Protein AF-A0A382HD64-F1 (afdb_monomer_lite)

Sequence (95 aa):
SDLPMINFKDIKNLLKYAKSNQLLIVSDSLEFGTNCLIYDSNCHFNLCFGLNSYQLFINEFQNQGIKFTKHNCKAIEQDLDSEEDYFKLISYLKN

Organism: NCBI:txid408172

pLDDT: mean 86.82, std 7.27, range [57.31, 96.81]

Radius of gyration: 14.16 Å; chains: 1; bounding box: 35×29×30 Å

InterPro domains:
  IPR002835 Phosphoenolpyruvate guanylyltransferase CofC [PF01983] (1-90)
  IPR029044 Nucleotide-diphospho-sugar transferases [G3DSA:3.90.550.10] (1-74)
  IPR029044 Nucleotide-diphospho-sugar transferases [SSF53448] (1-93)

Structure (mmCIF, N/CA/C/O backbone):
data_AF-A0A382HD64-F1
#
_entry.id   AF-A0A382HD64-F1
#
loop_
_atom_site.group_PDB
_atom_site.id
_atom_site.type_symbol
_atom_site.label_atom_id
_atom_site.label_alt_id
_atom_site.label_comp_id
_atom_site.label_asym_id
_atom_site.label_entity_id
_atom_site.label_seq_id
_atom_site.pdbx_PDB_ins_code
_atom_site.Cartn_x
_atom_site.Cartn_y
_atom_site.Cartn_z
_atom_site.occupancy
_atom_site.B_iso_or_equiv
_atom_site.auth_seq_id
_atom_site.auth_comp_id
_atom_site.auth_asym_id
_atom_site.auth_atom_id
_atom_site.pdbx_PDB_model_num
ATOM 1 N N . SER A 1 1 ? -2.290 -2.917 -15.071 1.00 64.69 1 SER A N 1
ATOM 2 C CA . SER A 1 1 ? -1.798 -3.042 -13.692 1.00 64.69 1 SER A CA 1
ATOM 3 C C . SER A 1 1 ? -0.357 -3.397 -13.838 1.00 64.69 1 SER A C 1
ATOM 5 O O . SER A 1 1 ? -0.044 -4.335 -14.568 1.00 64.69 1 SER A O 1
ATOM 7 N N . ASP A 1 2 ? 0.474 -2.597 -13.195 1.00 78.06 2 ASP A N 1
ATOM 8 C CA . ASP A 1 2 ? 1.858 -2.401 -13.610 1.00 78.06 2 ASP A CA 1
ATOM 9 C C . ASP A 1 2 ? 2.804 -3.088 -12.616 1.00 78.06 2 ASP A C 1
ATOM 11 O O . ASP A 1 2 ? 3.963 -2.732 -12.485 1.00 78.06 2 ASP A O 1
ATOM 15 N N . LEU A 1 3 ? 2.283 -4.114 -11.927 1.00 83.12 3 LEU A N 1
ATOM 16 C CA . LEU A 1 3 ? 2.962 -4.947 -10.936 1.00 83.12 3 LEU A CA 1
ATOM 17 C C . LEU A 1 3 ? 3.267 -6.326 -11.544 1.00 83.12 3 LEU A C 1
ATOM 19 O O . LEU A 1 3 ? 2.548 -7.292 -11.280 1.00 83.12 3 LEU A O 1
ATOM 23 N N . PRO A 1 4 ? 4.299 -6.465 -12.390 1.00 81.31 4 PRO A N 1
ATOM 24 C CA . PRO A 1 4 ? 4.568 -7.705 -13.125 1.00 81.31 4 PRO A CA 1
ATOM 25 C C . PRO A 1 4 ? 5.075 -8.837 -12.220 1.00 81.31 4 PRO A C 1
ATOM 27 O O . PRO A 1 4 ? 5.031 -10.003 -12.607 1.00 81.31 4 PRO A O 1
ATOM 30 N N . MET A 1 5 ? 5.585 -8.500 -11.031 1.00 83.69 5 MET A N 1
ATOM 31 C CA . MET A 1 5 ? 6.224 -9.445 -10.113 1.00 83.69 5 MET A CA 1
ATOM 32 C C . MET A 1 5 ? 5.251 -10.050 -9.098 1.00 83.69 5 MET A C 1
ATOM 34 O O . MET A 1 5 ? 5.609 -11.014 -8.415 1.00 83.69 5 MET A O 1
ATOM 38 N N . ILE A 1 6 ? 4.027 -9.520 -8.991 1.00 87.81 6 ILE A N 1
ATOM 39 C CA . ILE A 1 6 ? 3.032 -10.040 -8.055 1.00 87.81 6 ILE A CA 1
ATOM 40 C C . ILE A 1 6 ? 2.595 -11.448 -8.467 1.00 87.81 6 ILE A C 1
ATOM 42 O O . ILE A 1 6 ? 2.222 -11.708 -9.611 1.00 87.81 6 ILE A O 1
ATOM 46 N N . ASN A 1 7 ? 2.591 -12.376 -7.512 1.00 86.94 7 ASN A N 1
ATOM 47 C CA . ASN A 1 7 ? 2.037 -13.708 -7.721 1.00 86.94 7 ASN A CA 1
ATOM 48 C C . ASN A 1 7 ? 0.978 -14.057 -6.665 1.00 86.94 7 ASN A C 1
ATOM 50 O O . ASN A 1 7 ? 0.737 -13.351 -5.682 1.00 86.94 7 ASN A O 1
ATOM 54 N N . PHE A 1 8 ? 0.335 -15.206 -6.856 1.00 88.81 8 PHE A N 1
ATOM 55 C CA . PHE A 1 8 ? -0.739 -15.663 -5.981 1.00 88.81 8 PHE A CA 1
ATOM 56 C C . PHE A 1 8 ? -0.306 -15.893 -4.522 1.00 88.81 8 PHE A C 1
ATOM 58 O O . PHE A 1 8 ? -1.114 -15.728 -3.605 1.00 88.81 8 PHE A O 1
ATOM 65 N N . LYS A 1 9 ? 0.955 -16.273 -4.279 1.00 88.81 9 LYS A N 1
ATOM 66 C CA . LYS A 1 9 ? 1.498 -16.448 -2.923 1.00 88.81 9 LYS A CA 1
ATOM 67 C C . LYS A 1 9 ? 1.611 -15.101 -2.212 1.00 88.81 9 LYS A C 1
ATOM 69 O O . LYS A 1 9 ? 1.288 -15.039 -1.026 1.00 88.81 9 LYS A O 1
ATOM 74 N N . ASP A 1 10 ? 2.002 -14.048 -2.923 1.00 88.06 10 ASP A N 1
ATOM 75 C CA . ASP A 1 10 ? 2.096 -12.693 -2.371 1.00 88.06 10 ASP A CA 1
ATOM 76 C C . ASP A 1 10 ? 0.716 -12.168 -1.984 1.00 88.06 10 ASP A C 1
ATOM 78 O O . ASP A 1 10 ? 0.514 -11.774 -0.836 1.00 88.06 10 ASP A O 1
ATOM 82 N N . ILE A 1 11 ? -0.271 -12.303 -2.878 1.00 87.25 11 ILE A N 1
ATOM 83 C CA . ILE A 1 11 ? -1.673 -11.950 -2.595 1.00 87.25 11 ILE A CA 1
ATOM 84 C C . ILE A 1 11 ? -2.181 -12.722 -1.373 1.00 87.25 11 ILE A C 1
ATOM 86 O O . ILE A 1 11 ? -2.719 -12.134 -0.436 1.00 87.25 11 ILE A O 1
ATOM 90 N N . LYS A 1 12 ? -1.972 -14.045 -1.331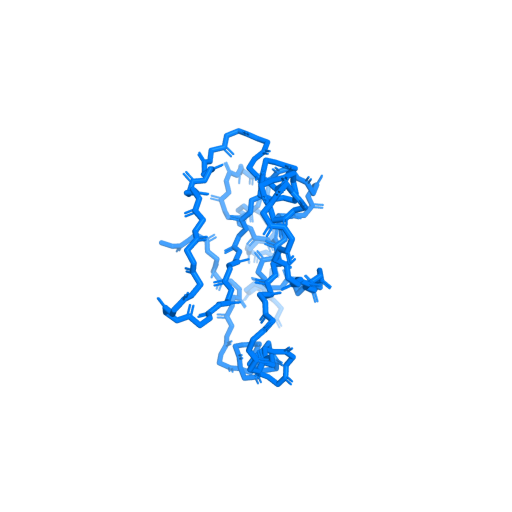 1.00 88.12 12 LYS A N 1
ATOM 91 C CA . LYS A 1 12 ? -2.367 -14.868 -0.178 1.00 88.12 12 LYS A CA 1
ATOM 92 C C . LYS A 1 12 ? -1.701 -14.429 1.119 1.00 88.12 12 LYS A C 1
ATOM 94 O O . LYS A 1 12 ? -2.323 -14.537 2.172 1.00 88.12 12 LYS A O 1
ATOM 99 N N . ASN A 1 13 ? -0.445 -14.001 1.075 1.00 86.50 13 ASN A N 1
ATOM 100 C CA . ASN A 1 13 ? 0.251 -13.523 2.261 1.00 86.50 13 ASN A CA 1
ATOM 101 C C . ASN A 1 13 ? -0.305 -12.175 2.717 1.00 86.50 13 ASN A C 1
ATOM 103 O O . ASN A 1 13 ? -0.619 -12.050 3.894 1.00 86.50 13 ASN A O 1
ATOM 107 N N . LEU A 1 14 ? -0.528 -11.228 1.807 1.00 86.31 14 LEU A N 1
ATOM 108 C CA . LEU A 1 14 ? -1.161 -9.940 2.109 1.00 86.31 14 LEU A CA 1
ATOM 109 C C . LEU A 1 14 ? -2.543 -10.091 2.734 1.00 86.31 14 LEU A C 1
ATOM 111 O O . LEU A 1 14 ? -2.834 -9.462 3.749 1.00 86.31 14 LEU A O 1
ATOM 115 N N . LEU A 1 15 ? -3.367 -10.988 2.194 1.00 85.88 15 LEU A N 1
ATOM 116 C CA . LEU A 1 15 ? -4.703 -11.249 2.726 1.00 85.88 15 LEU A CA 1
ATOM 117 C C . LEU A 1 15 ? -4.689 -11.818 4.154 1.00 85.88 15 LEU A C 1
ATOM 119 O O . LEU A 1 15 ? -5.670 -11.651 4.866 1.00 85.88 15 LEU A O 1
ATOM 123 N N . LYS A 1 16 ? -3.593 -12.438 4.622 1.00 84.56 16 LYS A N 1
ATOM 124 C CA . LYS A 1 16 ? -3.465 -12.843 6.040 1.00 84.56 16 LYS A CA 1
ATOM 125 C C . LYS A 1 16 ? -3.315 -11.648 6.980 1.00 84.56 16 LYS A C 1
ATOM 127 O O . LYS A 1 16 ? -3.618 -11.768 8.165 1.00 84.56 16 LYS A O 1
ATOM 132 N N . TYR A 1 17 ? -2.799 -10.530 6.474 1.00 81.38 17 TYR A N 1
ATOM 133 C CA . TYR A 1 17 ? -2.600 -9.300 7.239 1.00 81.38 17 TYR A CA 1
ATOM 134 C C . TYR A 1 17 ? -3.783 -8.340 7.114 1.00 81.38 17 TYR A C 1
ATOM 136 O O . TYR A 1 17 ? -3.972 -7.504 7.996 1.00 81.38 17 TYR A O 1
ATOM 144 N N . ALA A 1 18 ? -4.603 -8.491 6.072 1.00 79.75 18 ALA A N 1
ATOM 145 C CA . ALA A 1 18 ? -5.888 -7.820 5.964 1.00 79.75 18 ALA A CA 1
ATOM 146 C C . ALA A 1 18 ? -6.835 -8.349 7.056 1.00 79.75 18 ALA A C 1
ATOM 148 O O . ALA A 1 18 ? -7.345 -9.467 6.985 1.00 79.75 18 ALA A O 1
ATOM 149 N N . LYS A 1 19 ? -7.035 -7.553 8.109 1.00 71.62 19 LYS A N 1
ATOM 150 C CA . LYS A 1 19 ? -7.972 -7.860 9.195 1.00 71.62 19 LYS A CA 1
ATOM 151 C C . LYS A 1 19 ? -9.306 -7.163 8.950 1.00 71.62 19 LYS A C 1
ATOM 153 O O . LYS A 1 19 ? -9.352 -6.072 8.389 1.00 71.62 19 LYS A O 1
ATOM 158 N N . SER A 1 20 ? -10.388 -7.758 9.447 1.00 69.00 20 SER A N 1
ATOM 159 C CA . SER A 1 20 ? -11.699 -7.102 9.491 1.00 69.00 20 SER A CA 1
ATOM 160 C C . SER A 1 20 ? -11.594 -5.750 10.206 1.00 69.00 20 SER A C 1
ATOM 162 O O . SER A 1 20 ? -11.005 -5.673 11.288 1.00 69.00 20 SER A O 1
ATOM 164 N N . ASN A 1 21 ? -12.186 -4.708 9.622 1.00 67.69 21 ASN A N 1
ATOM 165 C CA . ASN A 1 21 ? -12.176 -3.325 10.119 1.00 67.69 21 ASN A CA 1
ATOM 166 C C . ASN A 1 21 ? -10.783 -2.668 10.196 1.00 67.69 21 ASN A C 1
ATOM 168 O O . ASN A 1 21 ? -10.595 -1.718 10.961 1.00 67.69 21 ASN A O 1
ATOM 172 N N . GLN A 1 22 ? -9.807 -3.151 9.425 1.00 84.19 22 GLN A N 1
ATOM 173 C CA . GLN A 1 22 ? -8.504 -2.509 9.300 1.00 84.19 22 GLN A CA 1
ATOM 174 C C . GLN A 1 22 ? -8.081 -2.446 7.836 1.00 84.19 22 GLN A C 1
ATOM 176 O O . GLN A 1 22 ? -8.016 -3.465 7.153 1.00 84.19 22 GLN A O 1
ATOM 181 N N . LEU A 1 23 ? -7.777 -1.240 7.368 1.00 91.94 23 LEU A N 1
ATOM 182 C CA . LEU A 1 23 ? -7.253 -1.021 6.027 1.00 91.94 23 LEU A CA 1
ATOM 183 C C . LEU A 1 23 ? -5.773 -1.417 5.980 1.00 91.94 23 LEU A C 1
ATOM 185 O O . LEU A 1 23 ? -5.007 -1.088 6.880 1.00 91.94 23 LEU A O 1
ATOM 189 N N . LEU A 1 24 ? -5.343 -2.103 4.933 1.00 93.81 24 LEU A N 1
ATOM 190 C CA . LEU A 1 24 ? -3.937 -2.358 4.649 1.00 93.81 24 LEU A CA 1
ATOM 191 C C . LEU A 1 24 ? -3.508 -1.484 3.473 1.00 93.81 24 LEU A C 1
ATOM 193 O O . LEU A 1 24 ? -4.205 -1.428 2.463 1.00 93.81 24 LEU A O 1
ATOM 197 N N . ILE A 1 25 ? -2.370 -0.812 3.618 1.00 94.19 25 ILE A N 1
ATOM 198 C CA . ILE A 1 25 ? -1.762 0.015 2.575 1.00 94.19 25 ILE A CA 1
ATOM 199 C C . ILE A 1 25 ? -0.332 -0.456 2.305 1.00 94.19 25 ILE A C 1
ATOM 201 O O . ILE A 1 25 ? 0.425 -0.724 3.242 1.00 94.19 25 ILE A O 1
ATOM 205 N N . VAL A 1 26 ? 0.014 -0.553 1.023 1.00 93.56 26 VAL A N 1
ATOM 206 C CA . VAL A 1 26 ? 1.367 -0.820 0.519 1.00 93.56 26 VAL A CA 1
ATOM 207 C C . VAL A 1 26 ? 1.746 0.332 -0.404 1.00 93.56 26 VAL A C 1
ATOM 209 O O . VAL A 1 26 ? 0.995 0.651 -1.332 1.00 93.56 26 VAL A O 1
ATOM 212 N N . SER A 1 27 ? 2.878 0.970 -0.127 1.00 92.94 27 SER A N 1
ATOM 213 C CA . SER A 1 27 ? 3.439 2.016 -0.979 1.00 92.94 27 SER A CA 1
ATOM 214 C C . SER A 1 27 ? 4.185 1.436 -2.181 1.00 92.94 27 SER A C 1
ATOM 216 O O . SER A 1 27 ? 4.393 0.226 -2.275 1.00 92.94 27 SER A O 1
ATOM 218 N N . ASP A 1 28 ? 4.619 2.314 -3.076 1.00 90.06 28 ASP A N 1
ATOM 219 C CA . ASP A 1 28 ? 5.741 2.035 -3.970 1.00 90.06 28 ASP A CA 1
ATOM 220 C C . ASP A 1 28 ? 7.061 1.873 -3.185 1.00 90.06 28 ASP A C 1
ATOM 222 O O . ASP A 1 28 ? 7.128 2.015 -1.954 1.00 90.06 28 ASP A O 1
ATOM 226 N N . SER A 1 29 ? 8.135 1.579 -3.915 1.00 86.25 29 SER A N 1
ATOM 227 C CA . SER A 1 29 ? 9.480 1.404 -3.357 1.00 86.25 29 SER A CA 1
ATOM 228 C C . SER A 1 29 ? 10.100 2.680 -2.766 1.00 86.25 29 SER A C 1
ATOM 230 O O . SER A 1 29 ? 11.092 2.584 -2.039 1.00 86.25 29 SER A O 1
ATOM 232 N N . LEU A 1 30 ? 9.531 3.858 -3.050 1.00 87.81 30 LEU A N 1
ATOM 233 C CA . LEU A 1 30 ? 10.014 5.170 -2.602 1.00 87.81 30 LEU A CA 1
ATOM 234 C C . LEU A 1 30 ? 9.146 5.799 -1.497 1.00 87.81 30 LEU A C 1
ATOM 236 O O . LEU A 1 30 ? 9.430 6.916 -1.067 1.00 87.81 30 LEU A O 1
ATOM 240 N N . GLU A 1 31 ? 8.110 5.099 -1.032 1.00 88.50 31 GLU A N 1
ATOM 241 C CA . GLU A 1 31 ? 7.082 5.609 -0.114 1.00 88.50 31 GLU A CA 1
ATOM 242 C C . GLU A 1 31 ? 6.384 6.896 -0.602 1.00 88.50 31 GLU A C 1
ATOM 244 O O . GLU A 1 31 ? 5.949 7.730 0.196 1.00 88.50 31 GLU A O 1
ATOM 249 N N . PHE A 1 32 ? 6.250 7.068 -1.915 1.00 90.69 32 PHE A N 1
ATOM 250 C CA . PHE A 1 32 ? 5.634 8.245 -2.525 1.00 90.69 32 PHE A CA 1
ATOM 251 C C . PHE A 1 32 ? 4.265 7.914 -3.135 1.00 90.69 32 PHE A C 1
ATOM 253 O O . PHE A 1 32 ? 3.256 8.568 -2.838 1.00 90.69 32 PHE A O 1
ATOM 260 N N . GLY A 1 33 ? 4.214 6.877 -3.963 1.00 91.56 33 GLY A N 1
ATOM 261 C CA . GLY A 1 33 ? 3.019 6.293 -4.562 1.00 91.56 33 GLY A CA 1
ATOM 262 C C . GLY A 1 33 ? 2.362 5.216 -3.695 1.00 91.56 33 GLY A C 1
ATOM 263 O O . GLY A 1 33 ? 2.947 4.691 -2.748 1.00 91.56 33 GLY A O 1
ATOM 264 N N . THR A 1 34 ? 1.106 4.889 -4.008 1.00 92.81 34 THR A N 1
ATOM 265 C CA . THR A 1 34 ? 0.349 3.801 -3.365 1.00 92.81 34 THR A CA 1
ATOM 266 C C . THR A 1 34 ? 0.045 2.699 -4.365 1.00 92.81 34 THR A C 1
ATOM 268 O O . THR A 1 34 ? -0.777 2.900 -5.260 1.00 92.81 34 THR A O 1
ATOM 271 N N . ASN A 1 35 ? 0.616 1.514 -4.147 1.00 92.12 35 ASN A N 1
ATOM 272 C CA . ASN A 1 35 ? 0.502 0.390 -5.081 1.00 92.12 35 ASN A CA 1
ATOM 273 C C . ASN A 1 35 ? -0.602 -0.591 -4.691 1.00 92.12 35 ASN A C 1
ATOM 275 O O . ASN A 1 35 ? -1.140 -1.302 -5.542 1.00 92.12 35 ASN A O 1
ATOM 279 N N . CYS A 1 36 ? -0.987 -0.635 -3.412 1.00 92.00 36 CYS A N 1
ATOM 280 C CA . CYS A 1 36 ? -2.089 -1.480 -2.971 1.00 92.00 36 CYS A CA 1
ATOM 281 C C . CYS A 1 36 ? -2.843 -0.895 -1.777 1.00 92.00 36 CYS A C 1
ATOM 283 O O . CYS A 1 36 ? -2.251 -0.425 -0.805 1.00 92.00 36 CYS A O 1
ATOM 285 N N . LEU A 1 37 ? -4.170 -1.010 -1.842 1.00 93.50 37 LEU A N 1
ATOM 286 C CA . LEU A 1 37 ? -5.088 -0.812 -0.730 1.00 93.50 37 LEU A CA 1
ATOM 287 C C . LEU A 1 37 ? -5.955 -2.063 -0.588 1.00 93.50 37 LEU A C 1
ATOM 289 O O . LEU A 1 37 ? -6.563 -2.509 -1.560 1.00 93.50 37 LEU A O 1
ATOM 293 N N . ILE A 1 38 ? -6.050 -2.604 0.624 1.00 92.62 38 ILE A N 1
ATOM 294 C CA . ILE A 1 38 ? -6.992 -3.675 0.966 1.00 92.62 38 ILE A CA 1
ATOM 295 C C . ILE A 1 38 ? -7.861 -3.174 2.109 1.00 92.62 38 ILE A C 1
ATOM 297 O O . ILE A 1 38 ? -7.360 -2.866 3.186 1.00 92.62 38 ILE A O 1
ATOM 301 N N . TYR A 1 39 ? -9.163 -3.075 1.881 1.00 91.75 39 TYR A N 1
ATOM 302 C CA . TYR A 1 39 ? -10.106 -2.541 2.855 1.00 91.75 39 TYR A CA 1
ATOM 303 C C . TYR A 1 39 ? -11.476 -3.197 2.698 1.00 91.75 39 TYR A C 1
ATOM 305 O O . TYR A 1 39 ? -11.800 -3.760 1.653 1.00 91.75 39 TYR A O 1
ATOM 313 N N . ASP A 1 40 ? -12.266 -3.139 3.768 1.00 87.81 40 ASP A N 1
ATOM 314 C CA . ASP A 1 40 ? -13.661 -3.570 3.750 1.00 87.81 40 ASP A CA 1
ATOM 315 C C . ASP A 1 40 ? -14.508 -2.578 2.941 1.00 87.81 40 ASP A C 1
ATOM 317 O O . ASP A 1 40 ? -14.292 -1.371 3.036 1.00 87.81 40 ASP A O 1
ATOM 321 N N . SER A 1 41 ? -15.498 -3.055 2.185 1.00 86.38 41 SER A N 1
ATOM 322 C CA . SER A 1 41 ? -16.353 -2.198 1.350 1.00 86.38 41 SER A CA 1
ATOM 323 C C . SER A 1 41 ? -17.168 -1.164 2.137 1.00 86.38 41 SER A C 1
ATOM 325 O O . SER A 1 41 ? -17.640 -0.193 1.554 1.00 86.38 41 SER A O 1
ATOM 327 N N . ASN A 1 42 ? -17.339 -1.361 3.448 1.00 86.44 42 ASN A N 1
ATOM 328 C CA . ASN A 1 42 ? -17.991 -0.406 4.347 1.00 86.44 42 ASN A CA 1
ATOM 329 C C . ASN A 1 42 ? -17.043 0.714 4.819 1.00 86.44 42 ASN A C 1
ATOM 331 O O . ASN A 1 42 ? -17.460 1.620 5.538 1.00 86.44 42 ASN A O 1
ATOM 335 N N . CYS A 1 43 ? -15.755 0.648 4.469 1.00 87.69 43 CYS A N 1
ATOM 336 C CA . CYS A 1 43 ? -14.797 1.710 4.739 1.00 87.69 43 CYS A CA 1
ATOM 337 C C . CYS A 1 43 ? -14.955 2.811 3.685 1.00 87.69 43 CYS A C 1
ATOM 339 O O . CYS A 1 43 ? -14.762 2.578 2.492 1.00 87.69 43 CYS A O 1
ATOM 341 N N . HIS A 1 44 ? -15.308 4.013 4.132 1.00 89.50 44 HIS A N 1
ATOM 342 C CA . HIS A 1 44 ? -15.513 5.170 3.270 1.00 89.50 44 HIS A CA 1
ATOM 343 C C . HIS A 1 44 ? -14.413 6.194 3.521 1.00 89.50 44 HIS A C 1
ATOM 345 O O . HIS A 1 44 ? -14.213 6.614 4.653 1.00 89.50 44 HIS A O 1
ATOM 351 N N . PHE A 1 45 ? -13.699 6.572 2.467 1.00 92.62 45 PHE A N 1
ATOM 352 C CA . PHE A 1 45 ? -12.654 7.592 2.472 1.00 92.62 45 PHE A CA 1
ATOM 353 C C . PHE A 1 45 ? -12.475 8.137 1.056 1.00 92.62 45 PHE A C 1
ATOM 355 O O . PHE A 1 45 ? -12.914 7.516 0.083 1.00 92.62 45 PHE A O 1
ATOM 362 N N . ASN A 1 46 ? -11.834 9.295 0.927 1.00 93.56 46 ASN A N 1
ATOM 363 C CA . ASN A 1 46 ? -11.540 9.854 -0.385 1.00 93.56 46 ASN A CA 1
ATOM 364 C C . ASN A 1 46 ? -10.387 9.097 -1.056 1.00 93.56 46 ASN A C 1
ATOM 366 O O . ASN A 1 46 ? -9.339 8.861 -0.455 1.00 93.56 46 ASN A O 1
ATOM 370 N N . LEU A 1 47 ? -10.571 8.727 -2.325 1.00 92.50 47 LEU A N 1
ATOM 371 C CA . LEU A 1 47 ? -9.506 8.129 -3.127 1.00 92.50 47 LEU A CA 1
ATOM 372 C C . LEU A 1 47 ? -8.548 9.224 -3.610 1.00 92.50 47 LEU A C 1
ATOM 374 O O . LEU A 1 47 ? -8.888 10.004 -4.496 1.00 92.50 47 LEU A O 1
ATOM 378 N N . CYS A 1 48 ? -7.344 9.256 -3.039 1.00 91.50 48 CYS A N 1
ATOM 379 C CA . CYS A 1 48 ? -6.328 10.287 -3.272 1.00 91.50 48 CYS A CA 1
ATOM 380 C C . CYS A 1 48 ? -5.165 9.792 -4.154 1.00 91.50 48 CYS A C 1
ATOM 382 O O . CYS A 1 48 ? -4.004 10.102 -3.887 1.00 91.50 48 CYS A O 1
ATOM 384 N N . PHE A 1 49 ? -5.453 8.978 -5.175 1.00 88.81 49 PHE A N 1
ATOM 385 C CA . PHE A 1 49 ? -4.425 8.456 -6.084 1.00 88.81 49 PHE A CA 1
ATOM 386 C C . PHE A 1 49 ? -3.748 9.564 -6.906 1.00 88.81 49 PHE A C 1
ATOM 388 O O . PHE A 1 49 ? -4.347 10.598 -7.197 1.00 88.81 49 PHE A O 1
ATOM 395 N N . GLY A 1 50 ? -2.500 9.313 -7.309 1.00 85.75 50 GLY A N 1
ATOM 396 C CA . GLY A 1 50 ? -1.654 10.251 -8.045 1.00 85.75 50 GLY A CA 1
ATOM 397 C C . GLY A 1 50 ? -0.353 10.568 -7.305 1.00 85.75 50 GLY A C 1
ATOM 398 O O . GLY A 1 50 ? 0.154 9.757 -6.525 1.00 85.75 50 GLY A O 1
ATOM 399 N N . LEU A 1 51 ? 0.183 11.763 -7.564 1.00 87.69 51 LEU A N 1
ATOM 400 C CA . LEU A 1 51 ? 1.410 12.268 -6.943 1.00 87.69 51 LEU A CA 1
ATOM 401 C C . LEU A 1 51 ? 1.277 12.296 -5.416 1.00 87.69 51 LEU A C 1
ATOM 403 O O . LEU A 1 51 ? 0.307 12.841 -4.890 1.00 87.69 51 LEU A O 1
ATOM 407 N N . ASN A 1 52 ? 2.280 11.760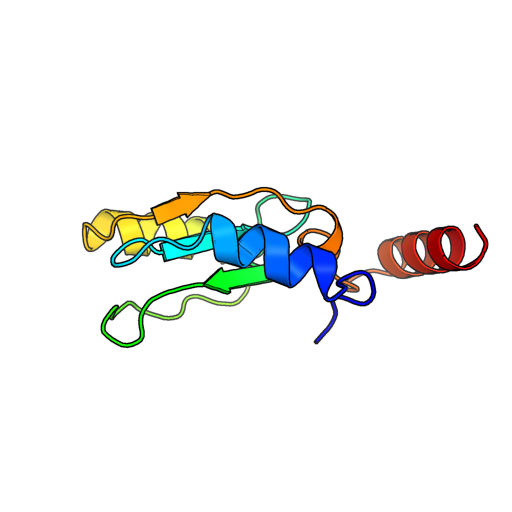 -4.716 1.00 93.25 52 ASN A N 1
ATOM 408 C CA . ASN A 1 52 ? 2.338 11.717 -3.253 1.00 93.25 52 ASN A CA 1
ATOM 409 C C . ASN A 1 52 ? 1.133 11.002 -2.604 1.00 93.25 52 ASN A C 1
ATOM 411 O O . ASN A 1 52 ? 0.744 11.303 -1.470 1.00 93.25 52 ASN A O 1
ATOM 415 N N . SER A 1 53 ? 0.499 10.081 -3.340 1.00 94.69 53 SER A N 1
ATOM 416 C CA . SER A 1 53 ? -0.735 9.418 -2.910 1.00 94.69 53 SER A CA 1
ATOM 417 C C . SER A 1 53 ? -0.578 8.665 -1.596 1.00 94.69 53 SER A C 1
ATOM 419 O O . SER A 1 53 ? -1.516 8.668 -0.801 1.00 94.69 53 SER A O 1
ATOM 421 N N . TYR A 1 54 ? 0.597 8.097 -1.308 1.00 95.56 54 TYR A N 1
ATOM 422 C CA . TYR A 1 54 ? 0.820 7.388 -0.047 1.00 95.56 54 TYR A CA 1
ATOM 423 C C . TYR A 1 54 ? 0.598 8.299 1.155 1.00 95.56 54 TYR A C 1
ATOM 425 O O . TYR A 1 54 ? -0.241 8.006 2.008 1.00 95.56 54 TYR A O 1
ATOM 433 N N . GLN A 1 55 ? 1.256 9.459 1.190 1.00 95.56 55 GLN A N 1
ATOM 434 C CA . GLN A 1 55 ? 1.078 10.406 2.286 1.00 95.56 55 GLN A CA 1
ATOM 435 C C . GLN A 1 55 ? -0.346 10.978 2.331 1.00 95.56 55 GLN A C 1
ATOM 437 O O . GLN A 1 55 ? -0.886 11.182 3.421 1.00 95.56 55 GLN A O 1
ATOM 442 N N . LEU A 1 56 ? -0.973 11.213 1.173 1.00 96.81 56 LEU A N 1
ATOM 443 C CA . LEU A 1 56 ? -2.359 11.687 1.110 1.00 96.81 56 LEU A CA 1
ATOM 444 C C . LEU A 1 56 ? -3.332 10.680 1.733 1.00 96.81 56 LEU A C 1
ATOM 446 O O . LEU A 1 56 ? -4.195 11.079 2.512 1.00 96.81 56 LEU A O 1
ATOM 450 N N . PHE A 1 57 ? -3.159 9.386 1.464 1.00 96.75 57 PHE A N 1
ATOM 451 C CA . PHE A 1 57 ? -3.953 8.332 2.091 1.00 96.75 57 PHE A CA 1
ATOM 452 C C . PHE A 1 57 ? -3.698 8.228 3.593 1.00 96.75 57 PHE A C 1
ATOM 454 O O . PHE A 1 57 ? -4.653 8.147 4.361 1.00 96.75 57 PHE A O 1
ATOM 461 N N . ILE A 1 58 ? -2.439 8.292 4.040 1.00 95.44 58 ILE A N 1
ATOM 462 C CA . ILE A 1 58 ? -2.121 8.290 5.477 1.00 95.44 58 ILE A CA 1
ATOM 463 C C . ILE A 1 58 ? -2.832 9.442 6.197 1.00 95.44 58 IL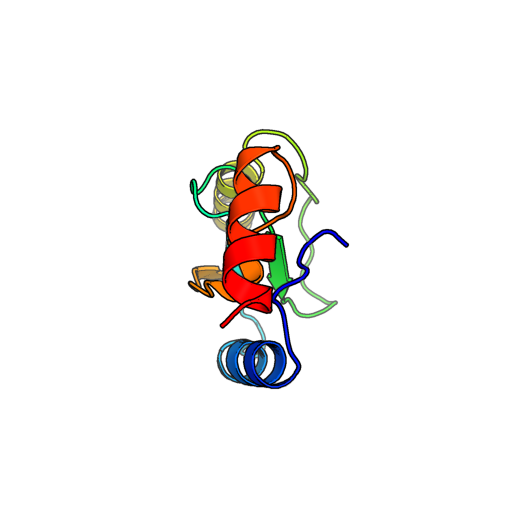E A C 1
ATOM 465 O O . ILE A 1 58 ? -3.458 9.214 7.234 1.00 95.44 58 ILE A O 1
ATOM 469 N N . ASN A 1 59 ? -2.781 10.652 5.637 1.00 95.88 59 ASN A N 1
ATOM 470 C CA . ASN A 1 59 ? -3.452 11.821 6.204 1.00 95.88 59 ASN A CA 1
ATOM 471 C C . ASN A 1 59 ? -4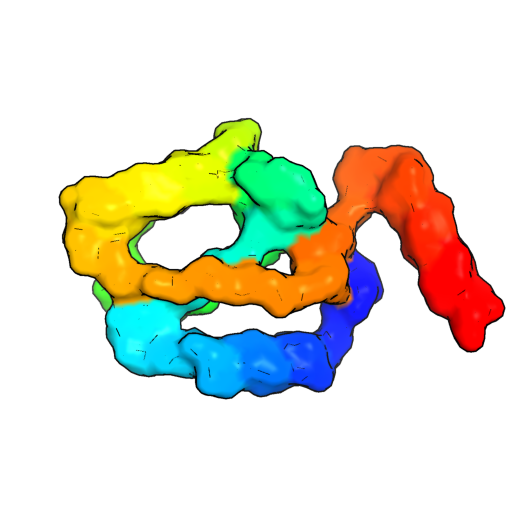.975 11.645 6.221 1.00 95.88 59 ASN A C 1
ATOM 473 O O . ASN A 1 59 ? -5.613 11.929 7.231 1.00 95.88 59 ASN A O 1
ATOM 477 N N . GLU A 1 60 ? -5.557 11.148 5.129 1.00 96.00 60 GLU A N 1
ATOM 478 C CA . GLU A 1 60 ? -6.994 10.883 5.029 1.00 96.00 60 GLU A CA 1
ATOM 479 C C . GLU A 1 60 ? -7.454 9.886 6.100 1.00 96.00 60 GLU A C 1
ATOM 481 O O . GLU A 1 60 ? -8.399 10.154 6.844 1.00 96.00 60 GLU A O 1
ATOM 486 N N . PHE A 1 61 ? -6.749 8.763 6.249 1.00 94.44 61 PHE A N 1
ATOM 487 C CA . PHE A 1 61 ? -7.095 7.752 7.246 1.00 94.44 61 PHE A CA 1
ATOM 488 C C . PHE A 1 61 ? -6.982 8.295 8.669 1.00 94.44 61 PHE A C 1
ATOM 490 O O . PHE A 1 61 ? -7.842 8.017 9.503 1.00 94.44 61 PHE A O 1
ATOM 497 N N . GLN A 1 62 ? -5.955 9.098 8.950 1.00 94.69 62 GLN A N 1
ATOM 498 C CA . GLN A 1 62 ? -5.785 9.740 10.253 1.00 94.69 62 GLN A CA 1
ATOM 499 C C . GLN A 1 62 ? -6.900 10.749 10.544 1.00 94.69 62 GLN A C 1
ATOM 501 O O . GLN A 1 62 ? -7.483 10.704 11.627 1.00 94.69 62 GLN A O 1
ATOM 506 N N . ASN A 1 63 ? -7.241 11.605 9.578 1.00 95.38 63 ASN A N 1
ATOM 507 C CA . ASN A 1 63 ? -8.287 12.620 9.720 1.00 95.38 63 ASN A CA 1
ATOM 508 C C . ASN A 1 63 ? -9.672 12.003 9.951 1.00 95.38 63 ASN A C 1
ATOM 510 O O . ASN A 1 63 ? -10.480 12.561 10.690 1.00 95.38 63 ASN A O 1
ATOM 514 N N . GLN A 1 64 ? -9.935 10.841 9.353 1.00 93.00 64 GLN A N 1
ATOM 515 C CA . GLN A 1 64 ? -11.190 10.108 9.520 1.00 93.00 64 GLN A CA 1
ATOM 516 C C . GLN A 1 64 ? -11.188 9.120 10.701 1.00 93.00 64 GLN A C 1
ATOM 518 O O . GLN A 1 64 ? -12.198 8.467 10.963 1.00 93.00 64 GLN A O 1
ATOM 523 N N . GLY A 1 65 ? -10.070 8.971 11.420 1.00 92.62 65 GLY A N 1
ATOM 524 C CA . GLY A 1 65 ? -9.942 7.985 12.499 1.00 92.62 65 GLY A CA 1
ATOM 525 C C . GLY A 1 65 ? -10.005 6.527 12.019 1.00 92.62 65 GLY A C 1
ATOM 526 O O . GLY A 1 65 ? -10.333 5.627 12.798 1.00 92.62 65 GLY A O 1
ATOM 527 N N . ILE A 1 66 ? -9.698 6.276 10.745 1.00 91.75 66 ILE A N 1
ATOM 528 C CA . ILE A 1 66 ? -9.672 4.941 10.145 1.00 91.75 66 ILE A CA 1
ATOM 529 C C . ILE A 1 66 ? -8.431 4.204 10.647 1.00 91.75 66 ILE A C 1
ATOM 531 O O . ILE A 1 66 ? -7.303 4.689 10.558 1.00 91.75 66 ILE A O 1
ATOM 535 N N . LYS A 1 67 ? -8.622 2.987 11.162 1.00 92.06 67 LYS A N 1
ATOM 536 C CA . LYS A 1 67 ? -7.506 2.113 11.532 1.00 92.06 67 LYS A CA 1
ATOM 537 C C . LYS A 1 67 ? -6.882 1.524 10.275 1.00 92.06 67 LYS A C 1
ATOM 539 O O . LYS A 1 67 ? -7.573 0.880 9.487 1.00 92.06 67 LYS A O 1
ATOM 544 N N . PHE A 1 68 ? -5.568 1.665 10.142 1.00 92.31 68 PHE A N 1
ATOM 545 C CA . PHE A 1 68 ? -4.826 1.090 9.027 1.00 92.31 68 PHE A CA 1
ATOM 546 C C . PHE A 1 68 ? -3.535 0.390 9.473 1.00 92.31 68 PHE A C 1
ATOM 548 O O . PHE A 1 68 ? -3.076 0.536 10.608 1.00 92.31 68 PHE A O 1
ATOM 555 N N . THR A 1 69 ? -2.962 -0.413 8.583 1.00 92.00 69 THR A N 1
ATOM 556 C CA . THR A 1 69 ? -1.653 -1.055 8.711 1.00 92.00 69 THR A CA 1
ATOM 557 C C . THR A 1 69 ? -0.842 -0.765 7.465 1.00 92.00 69 THR A C 1
ATOM 559 O O . THR A 1 69 ? -1.286 -1.034 6.353 1.00 92.00 69 THR A O 1
ATOM 562 N N . LYS A 1 70 ? 0.372 -0.260 7.673 1.00 91.88 70 LYS A N 1
ATOM 563 C CA . LYS A 1 70 ? 1.398 -0.208 6.636 1.00 91.88 70 LYS A CA 1
ATOM 564 C C . LYS A 1 70 ? 2.000 -1.601 6.497 1.00 91.88 70 LYS A C 1
ATOM 566 O O . LYS A 1 70 ? 2.362 -2.206 7.510 1.00 91.88 70 LYS A O 1
ATOM 571 N N . HIS A 1 71 ? 2.064 -2.123 5.283 1.00 89.62 71 HIS A N 1
ATOM 572 C CA . HIS A 1 71 ? 2.665 -3.421 5.019 1.00 89.62 71 HIS A CA 1
ATOM 573 C C . HIS A 1 71 ? 3.659 -3.313 3.876 1.00 89.62 71 HIS A C 1
ATOM 575 O O . HIS A 1 71 ? 3.398 -2.630 2.893 1.00 89.62 71 HIS A O 1
ATOM 581 N N . ASN A 1 72 ? 4.760 -4.045 4.006 1.00 85.75 72 ASN A N 1
ATOM 582 C CA . ASN A 1 72 ? 5.815 -4.056 3.010 1.00 85.75 72 ASN A CA 1
ATOM 583 C C . ASN A 1 72 ? 5.710 -5.357 2.218 1.00 85.75 72 ASN A C 1
ATOM 585 O O . ASN A 1 72 ? 5.700 -6.451 2.792 1.00 85.75 72 ASN A O 1
ATOM 589 N N . CYS A 1 73 ? 5.624 -5.248 0.900 1.00 86.00 73 CYS A N 1
ATOM 590 C CA . CYS A 1 73 ? 5.578 -6.380 -0.011 1.00 86.00 73 CYS A CA 1
ATOM 591 C C . CYS A 1 73 ? 6.367 -6.030 -1.269 1.00 86.00 73 CYS A C 1
ATOM 593 O O . CYS A 1 73 ? 5.852 -5.371 -2.163 1.00 86.00 73 CYS A O 1
ATOM 595 N N . LYS A 1 74 ? 7.604 -6.532 -1.362 1.00 86.00 74 LYS A N 1
ATOM 596 C CA . LYS A 1 74 ? 8.532 -6.211 -2.461 1.00 86.00 74 LYS A CA 1
ATOM 597 C C . LYS A 1 74 ? 7.944 -6.404 -3.861 1.00 86.00 74 LYS A C 1
ATOM 599 O O . LYS A 1 74 ? 8.248 -5.631 -4.754 1.00 86.00 74 LYS A O 1
ATOM 604 N N . ALA A 1 75 ? 7.114 -7.431 -4.051 1.00 85.25 75 ALA A N 1
ATOM 605 C CA . ALA A 1 75 ? 6.487 -7.719 -5.341 1.00 85.25 75 ALA A CA 1
ATOM 606 C C . ALA A 1 75 ? 5.391 -6.706 -5.733 1.00 85.25 75 ALA A C 1
ATOM 608 O O . ALA A 1 75 ? 5.001 -6.656 -6.894 1.00 85.25 75 ALA A O 1
ATOM 609 N N . ILE A 1 76 ? 4.883 -5.935 -4.766 1.00 86.44 76 ILE A N 1
ATOM 610 C CA . ILE A 1 76 ? 3.870 -4.886 -4.948 1.00 86.44 76 ILE A CA 1
ATOM 611 C C . ILE A 1 76 ? 4.497 -3.493 -4.899 1.00 86.44 76 ILE A C 1
ATOM 613 O O . ILE A 1 76 ? 4.023 -2.594 -5.573 1.00 86.44 76 ILE A O 1
ATOM 617 N N . GLU A 1 77 ? 5.578 -3.310 -4.145 1.00 87.69 77 GLU A N 1
ATOM 618 C CA . GLU A 1 77 ? 6.343 -2.056 -4.101 1.00 87.69 77 GLU A CA 1
ATOM 619 C C . GLU A 1 77 ? 7.031 -1.725 -5.438 1.00 87.69 77 GLU A C 1
ATOM 621 O O . GLU A 1 77 ? 7.413 -0.581 -5.652 1.00 87.69 77 GLU A O 1
ATOM 626 N N . GLN A 1 78 ? 7.231 -2.718 -6.312 1.00 82.62 78 GLN A N 1
ATOM 627 C CA . GLN A 1 78 ? 7.927 -2.570 -7.595 1.00 82.62 78 GLN A CA 1
ATOM 628 C C . GLN A 1 78 ? 6.932 -2.488 -8.754 1.00 82.62 78 GLN A C 1
ATOM 630 O O . GLN A 1 78 ? 6.622 -3.492 -9.404 1.00 82.62 78 GLN A O 1
ATOM 635 N N . ASP A 1 79 ? 6.425 -1.287 -8.985 1.00 81.06 79 ASP A N 1
ATOM 636 C CA . ASP A 1 79 ? 5.713 -0.899 -10.196 1.00 81.06 79 ASP A CA 1
ATOM 637 C C . ASP A 1 79 ? 6.662 -0.654 -11.379 1.00 81.06 79 ASP A C 1
ATOM 639 O O . ASP A 1 79 ? 7.847 -0.360 -11.236 1.00 81.06 79 ASP A O 1
ATOM 643 N N . LEU A 1 80 ? 6.136 -0.863 -12.584 1.00 80.31 80 LEU A N 1
ATOM 644 C CA . LEU A 1 80 ? 6.815 -0.615 -13.854 1.00 80.31 80 LEU A CA 1
ATOM 645 C C . LEU A 1 80 ? 6.542 0.814 -14.337 1.00 80.31 80 LEU A C 1
ATOM 647 O O . LEU A 1 80 ? 5.831 1.006 -15.325 1.00 80.31 80 LEU A O 1
ATOM 651 N N . ASP A 1 81 ? 7.147 1.798 -13.680 1.00 79.12 81 ASP A N 1
ATOM 652 C CA . ASP A 1 81 ? 6.924 3.212 -14.013 1.00 79.12 81 ASP A CA 1
ATOM 653 C C . ASP A 1 81 ? 8.133 3.872 -14.699 1.00 79.12 81 ASP A C 1
ATOM 655 O O . ASP A 1 81 ? 7.992 4.912 -15.351 1.00 79.12 81 ASP A O 1
ATOM 659 N N . SER A 1 82 ? 9.323 3.264 -14.613 1.00 76.94 82 SER A N 1
ATOM 660 C CA . SER A 1 82 ? 10.557 3.785 -15.210 1.00 76.94 82 SER A CA 1
ATOM 661 C C . SER A 1 82 ? 11.320 2.763 -16.065 1.00 76.94 82 SER A C 1
ATOM 663 O O . SER A 1 82 ? 11.140 1.547 -15.965 1.00 76.94 82 SER A O 1
ATOM 665 N N . GLU A 1 83 ? 12.246 3.256 -16.897 1.00 80.19 83 GLU A N 1
ATOM 666 C CA . GLU A 1 83 ? 13.185 2.397 -17.640 1.00 80.19 83 GLU A CA 1
ATOM 667 C C . GLU A 1 83 ? 14.037 1.525 -16.705 1.00 80.19 83 GLU A C 1
ATOM 669 O O . GLU A 1 83 ? 14.404 0.402 -17.051 1.00 80.19 83 GLU A O 1
ATOM 674 N N . GLU A 1 84 ? 14.337 2.013 -15.501 1.00 78.25 84 GLU A N 1
ATOM 675 C CA . GLU A 1 84 ? 15.085 1.250 -14.506 1.00 78.25 84 GLU A CA 1
ATOM 676 C C . GLU A 1 84 ? 14.293 0.023 -14.032 1.00 78.25 84 GLU A C 1
ATOM 678 O O . GLU A 1 84 ? 14.854 -1.068 -13.882 1.00 78.25 84 GLU A O 1
ATOM 683 N N . ASP A 1 85 ? 12.978 0.166 -13.869 1.00 76.62 85 ASP A N 1
ATOM 684 C CA . ASP A 1 85 ? 12.096 -0.921 -13.436 1.00 76.62 85 ASP A CA 1
ATOM 685 C C . ASP A 1 85 ? 11.966 -1.999 -14.512 1.00 76.62 85 ASP A C 1
ATOM 687 O O . ASP A 1 85 ? 11.938 -3.195 -14.207 1.00 76.62 85 ASP A O 1
ATOM 691 N N . TYR A 1 86 ? 12.032 -1.606 -15.786 1.00 79.44 86 TYR A N 1
ATOM 692 C CA . TYR A 1 86 ? 12.149 -2.552 -16.891 1.00 79.44 86 TYR A CA 1
ATOM 693 C C . TYR A 1 86 ? 13.420 -3.411 -16.782 1.00 79.44 86 TYR A C 1
ATOM 695 O O . TYR A 1 86 ? 13.354 -4.638 -16.904 1.00 79.44 86 TYR A O 1
ATOM 703 N N . PHE A 1 87 ? 14.584 -2.818 -16.498 1.00 83.12 87 PHE A N 1
ATOM 704 C CA . PHE A 1 87 ? 15.818 -3.597 -16.328 1.00 83.12 87 PHE A CA 1
ATOM 705 C C . PHE A 1 87 ? 15.770 -4.516 -15.101 1.00 83.12 87 PHE A C 1
ATOM 707 O O . PHE A 1 87 ? 16.249 -5.655 -15.179 1.00 83.12 87 PHE A O 1
ATOM 714 N N . LYS A 1 88 ? 15.152 -4.073 -13.997 1.00 78.81 88 LYS A N 1
ATOM 715 C CA . LYS A 1 88 ? 14.906 -4.918 -1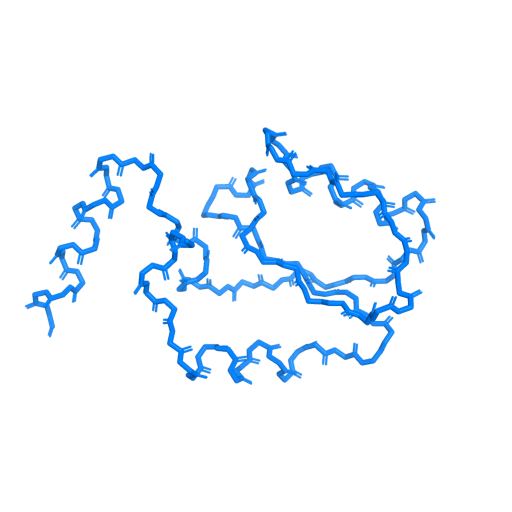2.813 1.00 78.81 88 LYS A CA 1
ATOM 716 C C . LYS A 1 88 ? 14.049 -6.133 -13.174 1.00 78.81 88 LYS A C 1
ATOM 718 O O . LYS A 1 88 ? 14.422 -7.255 -12.825 1.00 78.81 88 LYS A O 1
ATOM 723 N N . LEU A 1 89 ? 12.979 -5.943 -13.948 1.00 80.81 89 LEU A N 1
ATOM 724 C CA . LEU A 1 89 ? 12.130 -7.037 -14.425 1.00 80.81 89 LEU A CA 1
ATOM 725 C C . LEU A 1 89 ? 12.900 -8.031 -15.303 1.00 80.81 89 LEU A C 1
ATOM 727 O O . LEU A 1 89 ? 12.814 -9.241 -15.094 1.00 80.81 89 LEU A O 1
ATOM 731 N N . ILE A 1 90 ? 13.674 -7.546 -16.277 1.00 83.38 90 ILE A N 1
ATOM 732 C CA . ILE A 1 90 ? 14.463 -8.416 -17.163 1.00 83.38 90 ILE A CA 1
ATOM 733 C C . ILE A 1 90 ? 15.489 -9.236 -16.372 1.00 83.38 90 ILE A C 1
ATOM 735 O O . ILE A 1 90 ? 15.706 -10.407 -16.687 1.00 83.38 90 ILE A O 1
ATOM 739 N N . SER A 1 91 ? 16.113 -8.649 -15.349 1.00 81.38 91 SER A N 1
ATOM 740 C CA . SER A 1 91 ? 17.021 -9.363 -14.441 1.00 81.38 91 SER A CA 1
ATOM 741 C C . SER A 1 91 ? 16.295 -10.454 -13.649 1.00 81.38 91 SER A C 1
ATOM 743 O O . SER A 1 91 ? 16.795 -11.572 -13.525 1.00 81.38 91 SER A O 1
ATOM 745 N N . TYR A 1 92 ? 15.089 -10.159 -13.159 1.00 79.75 92 TYR A N 1
ATOM 746 C CA . TYR A 1 92 ? 14.261 -11.121 -12.436 1.00 79.75 92 TYR A CA 1
ATOM 747 C C . TYR A 1 92 ? 13.846 -12.318 -13.304 1.00 79.75 92 TYR A C 1
ATOM 749 O O . TYR A 1 92 ? 13.961 -13.447 -12.852 1.00 79.75 92 TYR A O 1
ATOM 757 N N . LEU A 1 93 ? 13.427 -12.094 -14.555 1.00 81.44 93 LEU A N 1
ATOM 758 C CA . LEU A 1 93 ? 12.979 -13.158 -15.471 1.00 81.44 93 LEU A CA 1
ATOM 759 C C . LEU A 1 93 ? 14.104 -14.076 -15.977 1.00 81.44 93 LEU A C 1
ATOM 761 O O . LEU A 1 93 ? 13.827 -15.158 -16.493 1.00 81.44 93 LEU A O 1
ATOM 765 N N . LYS A 1 94 ? 15.357 -13.617 -15.917 1.00 80.88 94 LYS A N 1
ATOM 766 C CA . LYS A 1 94 ? 16.533 -14.374 -16.374 1.00 80.88 94 LYS A CA 1
ATOM 767 C C . LYS A 1 94 ? 17.144 -15.270 -15.291 1.00 80.88 94 LYS A C 1
ATOM 769 O O . LYS A 1 94 ? 18.009 -16.075 -15.633 1.00 80.88 94 LYS A O 1
ATOM 774 N N . ASN A 1 95 ? 16.734 -15.104 -14.033 1.00 57.31 95 ASN A N 1
ATOM 775 C CA . ASN A 1 95 ? 17.090 -15.980 -12.912 1.00 57.31 95 ASN A CA 1
ATOM 776 C C . ASN A 1 95 ? 16.036 -17.072 -12.721 1.00 57.31 95 ASN A C 1
ATOM 778 O O . ASN A 1 95 ? 16.434 -18.177 -12.293 1.00 57.31 95 ASN A O 1
#

Secondary structure (DSSP, 8-state):
---TT--HHHHHHHHHH--TT-EEEEE-TTSSSEEEEE--TT-------STTHHHHHHHHHHHTT--EEE---HHHH--S-SHHHHHHHHHHHH-

Foldseek 3Di:
DFLPQDDPVLVVVVVVVDDAQEKEWEAAPVLFFTQDIDYDPPDDWDQQHDTSSNVVVVVGCVVVVRHYDYDYDNSRNQGPPDPVSVVVVVVVVVD

=== Feature glossary ===
A reading guide for the features in this record.

Start from the sequence.

  · Sequence gives the chain of amino acids in standard one-letter code (A=alanine, C=cysteine, …, Y=tyrosine), read N→C. It is the only feature that is directly encoded by the gene; all structural features are derived from the folded form of this sequence.

Fold it, and you get atomic coordinates and the backbone conformation that goes with them.

  · Structure coordinates are given as an mmCIF _atom_site loop: one row per atom with element, residue name, chain id, sequence number, and x/y/z position in Å. Only the four main-chain atoms per residue are included here; side chains are omitted to keep the record compact.

  · Backbone dihedral angles. Every residue except chain termini has a φ (preceding-C → N → Cα → C) and a ψ (N → Cα → C → next-N). They are reported in degrees following the IUPAC sign convention. Secondary structure is essentially a statement about which (φ, ψ) basin each residue occupies.

  · Eight-state secondary structure (DSSP): H is the canonical α-helix, G the tighter 3₁₀-helix, I the wider π-helix; E/B are β-structure, T and S are turns and bends, and '-' is everything else. DSSP derives these from the pattern of main-chain N–H···O=C hydrogen bonds, not from the sequence.

  · SS3 is a coarse helix/strand/coil call (letters a/b/c) made by the P-SEA algorithm from inter-Cα distances and dihedrals. It is less detailed than DSSP but needs only Cα positions.

Summarize the fold with a handful of shape descriptors and a per-residue structural alphabet.

  · Radius of gyration (Rg) is the root-mean-square distance of Cα atoms from their centroid — a single number for overall size and compactness. A globular domain of N residues has Rg ≈ 2.2·N^0.38 Å; an extended or disordered chain has a much larger Rg. The Cα contact count is the number of residue pairs whose Cα atoms are within 8 Å and are more than four positions apart in sequence — a standard proxy for tertiary packing density. The bounding box is the smallest axis-aligned box enclosing all Cα atoms.

  · 3Di is Foldseek's structural alphabet. Each residue is assigned one of twenty discrete states based on how its Cα sits relative to its spatial (not sequential) neighbors. Aligning 3Di strings finds structural homologs roughly as well as full 3D superposition, but orders of magnitude faster.

  · Solvent-accessible surface area (SASA) is the area in Å² traced out by the centre of a 1.4 Å probe sphere (a water molecule) rolled over the protein's van der Waals surface (Shrake–Rupley / Lee–Richards construction). Buried residues have near-zero SASA; fully exposed residues can exceed 200 Å². The total SASA scales roughly with the number of surface residues.

Ask how reliable the model is.

  · For AlphaFold models, the B-factor field carries pLDDT — the model's own estimate of local accuracy on a 0–100 scale. Regions with pLDDT<50 should be treated as essentially unmodeled; they often correspond to intrinsically disordered segments.

  · For experimental (PDB) structures, the B-factor (temperature factor) quantifies the positional spread of each atom in the crystal — a combination of thermal vibration and static disorder — in units of Å². High B-factors mark flexible loops or poorly resolved regions; low B-factors mark the rigid, well-ordered core.

  · Predicted Aligned Error (PAE) is an AlphaFold confidence matrix: entry (i, j) is the expected error in the position of residue j, in ångströms, when the prediction is superimposed on the true structure at residue i. Low PAE within a block of residues means that block is internally rigid and well-predicted; high PAE between two blocks means their relative placement is uncertain even if each block individually is confident.

Place it in context: what it resembles, what it is annotated as, and how it looks.

  · Structural nearest neighbors (via Foldseek easy-search vs the PDB). Reported per hit: target PDB id, E-value, and alignment TM-score. A TM-score above ~0.5 is the conventional threshold for 'same fold'.

  · Functional annotations link the protein to curated databases. InterPro entries identify conserved domains and families by matching the sequence against member-database signatures (Pfam, PROSITE, CDD, …). Gene Ontology (GO) terms describe molecular function, biological process, and cellular component in a controlled vocabulary. CATH places the structure in a hierarchical fold classification (Class/Architecture/Topology/Homologous-superfamily). The organism is the source species.

  · The contact map is a binary N×N matrix image: pixel (i, j) is dark where Cα_i and Cα_j are within 8 Å and |i−j|>4. Because the |i−j|>4 filter removes local helical contacts, off-diagonal stripes parallel to the main diagonal indicate parallel β-sheets; stripes perpendicular to it indicate antiparallel β-sheets. The Ramachandran plot scatters every residue's (φ, ψ) pair against the sterically allowed regions. The PAE heatmap renders the predicted-aligned-error matrix.

  · Six rendered views show the 3D structure from the faces of a cube — i.e. along ±x, ±y, ±z. Rendering representation is drawn randomly per protein from cartoon (secondar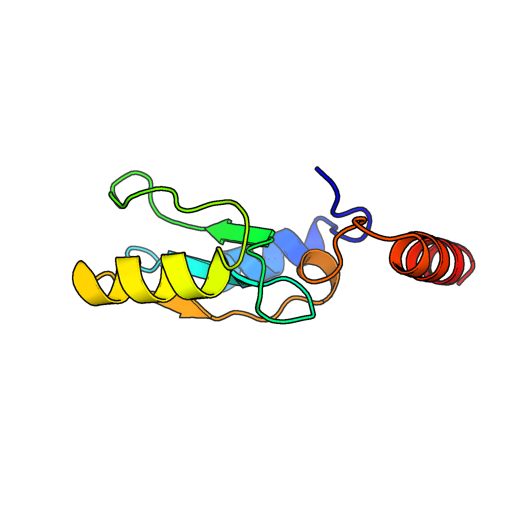y-structure ribbons), sticks (backbone bonds), or molecular surface; coloring is either N→C rainbow (blue at the N-terminus through red at the C-terminus) or one color per chain.